Protein AF-A0A1M5WQ29-F1 (afdb_monomer_lite)

pLDDT: mean 72.05, std 14.37, range [31.86, 88.88]

Sequence (111 aa):
MNTTDKKGEIVIYVSDDGSSHLEVKLENETLWLTQKAMAELFEVGVPAISKHLKNTFEEGELEEYNLDAIISVGYRINSSRATQFRKWASQILKEYIVKGFALDDKRRRYS

Structure (mmCIF, N/CA/C/O backbone):
data_AF-A0A1M5WQ29-F1
#
_entry.id   AF-A0A1M5WQ29-F1
#
loop_
_atom_site.group_PDB
_atom_site.id
_atom_site.type_symbol
_atom_site.label_atom_id
_atom_site.label_alt_id
_atom_site.label_comp_id
_atom_site.label_asym_id
_atom_site.label_entity_id
_atom_site.label_seq_id
_atom_site.pdbx_PDB_ins_code
_atom_site.Cartn_x
_atom_site.Cartn_y
_atom_site.Cartn_z
_atom_site.occupancy
_atom_site.B_iso_or_equiv
_atom_site.auth_seq_id
_atom_site.auth_comp_id
_atom_site.auth_asym_id
_atom_site.auth_atom_id
_atom_site.pdbx_PDB_model_num
ATOM 1 N N . MET A 1 1 ? -9.420 -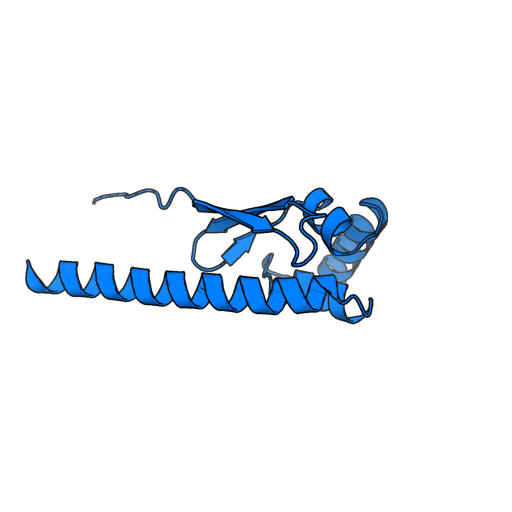15.707 30.872 1.00 36.53 1 MET A N 1
ATOM 2 C CA . MET A 1 1 ? -8.605 -15.009 29.856 1.00 36.53 1 MET A CA 1
ATOM 3 C C . MET A 1 1 ? -8.382 -15.977 28.707 1.00 36.53 1 MET A C 1
ATOM 5 O O . MET A 1 1 ? -7.712 -16.969 28.929 1.00 36.53 1 MET A O 1
ATOM 9 N N . ASN A 1 2 ? -8.986 -15.748 27.536 1.00 31.86 2 ASN A N 1
ATOM 10 C CA . ASN A 1 2 ? -8.623 -16.477 26.316 1.00 31.86 2 ASN A CA 1
ATOM 11 C C . ASN A 1 2 ? -7.826 -15.519 25.440 1.00 31.86 2 ASN A C 1
ATOM 13 O O . ASN A 1 2 ? -8.391 -14.651 24.776 1.00 31.86 2 ASN A O 1
ATOM 17 N N . THR A 1 3 ? -6.509 -15.663 25.503 1.00 40.78 3 THR A N 1
ATOM 18 C CA . THR A 1 3 ? -5.565 -15.132 24.530 1.00 40.78 3 THR A CA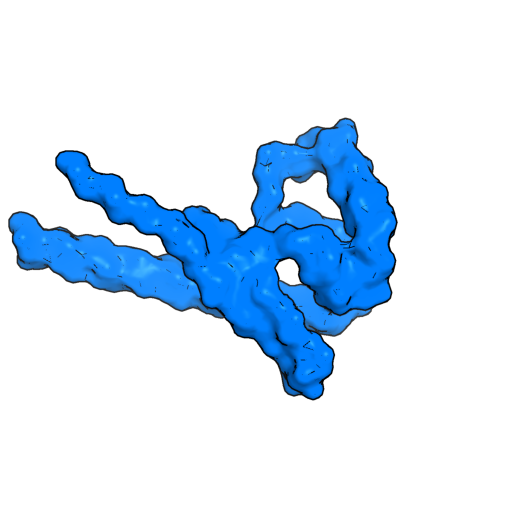 1
ATOM 19 C C . THR A 1 3 ? -5.734 -15.944 23.250 1.00 40.78 3 THR A C 1
ATOM 21 O O . THR A 1 3 ? -4.978 -16.874 22.979 1.00 40.78 3 THR A O 1
ATOM 24 N N . THR A 1 4 ? -6.763 -15.642 22.459 1.00 43.34 4 THR A N 1
ATOM 25 C CA . THR A 1 4 ? -6.656 -15.948 21.035 1.00 43.34 4 THR A CA 1
ATOM 26 C C . THR A 1 4 ? -5.654 -14.939 20.505 1.00 43.34 4 THR A C 1
ATOM 28 O O . THR A 1 4 ? -6.025 -13.820 20.158 1.00 43.34 4 THR A O 1
ATOM 31 N N . ASP A 1 5 ? -4.371 -15.301 20.564 1.00 46.31 5 ASP A N 1
ATOM 32 C CA . ASP A 1 5 ? -3.323 -14.706 19.748 1.00 46.31 5 ASP A CA 1
ATOM 33 C C . ASP A 1 5 ? -3.924 -14.451 18.365 1.00 46.31 5 ASP A C 1
ATOM 35 O O . ASP A 1 5 ? -4.218 -15.396 17.625 1.00 46.31 5 ASP A O 1
ATOM 39 N N . LYS A 1 6 ? -4.166 -13.181 18.025 1.00 52.22 6 LYS A N 1
ATOM 40 C CA . LYS A 1 6 ? -4.445 -12.779 16.649 1.00 52.22 6 LYS A CA 1
ATOM 41 C C . LYS A 1 6 ? -3.139 -12.974 15.878 1.00 52.22 6 LYS A C 1
ATOM 43 O O . LYS A 1 6 ? -2.443 -12.008 15.596 1.00 52.22 6 LYS A O 1
ATOM 48 N N . LYS A 1 7 ? -2.759 -14.227 15.601 1.00 58.47 7 LYS A N 1
ATOM 49 C CA . LYS A 1 7 ? -1.693 -14.538 14.648 1.00 58.47 7 LYS A CA 1
ATOM 50 C C . LYS A 1 7 ? -2.124 -13.894 13.338 1.00 58.47 7 LYS A C 1
ATOM 52 O O . LYS A 1 7 ? -3.132 -14.322 12.782 1.00 58.47 7 LYS A O 1
ATOM 57 N N . GLY A 1 8 ? -1.435 -12.832 12.919 1.00 68.12 8 GLY A N 1
ATOM 58 C CA . GLY A 1 8 ? -1.765 -12.137 11.679 1.00 68.12 8 GLY A CA 1
ATOM 59 C C . GLY A 1 8 ? -1.950 -13.111 10.512 1.00 68.12 8 GLY A C 1
ATOM 60 O O . GLY A 1 8 ? -1.260 -14.128 10.420 1.00 68.12 8 GLY A O 1
ATOM 61 N N . GLU A 1 9 ? -2.910 -12.806 9.648 1.00 84.00 9 GLU A N 1
ATOM 62 C CA . GLU A 1 9 ? -3.277 -13.617 8.489 1.00 84.00 9 GLU A CA 1
ATOM 63 C C . GLU A 1 9 ? -2.424 -13.199 7.288 1.00 84.00 9 GLU A C 1
ATOM 65 O O . GLU A 1 9 ? -2.261 -12.008 7.033 1.00 84.00 9 GLU A O 1
ATOM 70 N N . ILE A 1 10 ? -1.854 -14.152 6.548 1.00 83.81 10 ILE A N 1
ATOM 71 C CA . ILE A 1 10 ? -1.160 -13.842 5.292 1.00 83.81 10 ILE A CA 1
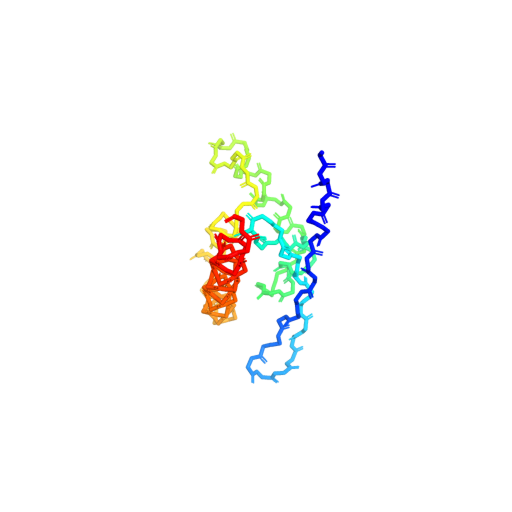ATOM 72 C C . ILE A 1 10 ? -2.183 -13.851 4.159 1.00 83.81 10 ILE A C 1
ATOM 74 O O . ILE A 1 10 ? -2.851 -14.856 3.927 1.00 83.81 10 ILE A O 1
ATOM 78 N N . VAL A 1 11 ? -2.275 -12.735 3.442 1.00 86.31 11 VAL A N 1
ATOM 79 C CA . VAL A 1 11 ? -3.126 -12.547 2.267 1.00 86.31 11 VAL A CA 1
ATOM 80 C C . VAL A 1 11 ? -2.230 -12.306 1.058 1.00 86.31 11 VAL A C 1
ATOM 82 O O . VAL A 1 11 ? -1.255 -11.560 1.135 1.00 86.31 11 VAL A O 1
ATOM 85 N N . ILE A 1 12 ? -2.553 -12.935 -0.069 1.00 88.06 12 ILE A N 1
ATOM 86 C CA . ILE A 1 12 ? -1.791 -12.783 -1.310 1.00 88.06 12 ILE A CA 1
ATOM 87 C C . ILE A 1 12 ? -2.493 -11.754 -2.192 1.00 88.06 12 ILE A C 1
ATOM 89 O O . ILE A 1 12 ? -3.661 -11.919 -2.548 1.00 88.06 12 ILE A O 1
ATOM 93 N N . TYR A 1 13 ? -1.771 -10.702 -2.559 1.00 87.56 13 TYR A N 1
ATOM 94 C CA . TYR A 1 13 ? -2.155 -9.813 -3.646 1.00 87.56 13 TYR A CA 1
ATOM 95 C C . TYR A 1 13 ? -1.608 -10.360 -4.961 1.00 87.56 13 TYR A C 1
ATOM 97 O O . TYR A 1 13 ? -0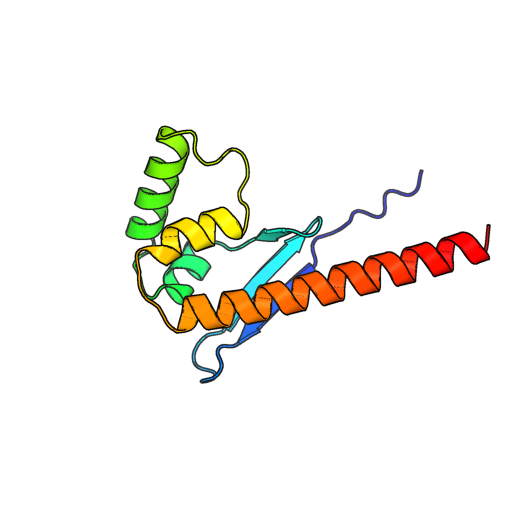.420 -10.666 -5.061 1.00 87.56 13 TYR A O 1
ATOM 105 N N . VAL A 1 14 ? -2.472 -10.438 -5.967 1.00 87.00 14 VAL A N 1
ATOM 106 C CA . VAL A 1 14 ? -2.100 -10.739 -7.350 1.00 87.00 14 VAL A CA 1
ATOM 107 C C . VAL A 1 14 ? -2.480 -9.524 -8.183 1.00 87.00 14 VAL A C 1
ATOM 109 O O . VAL A 1 14 ? -3.611 -9.050 -8.079 1.00 87.00 14 VAL A O 1
ATOM 112 N N . SER A 1 15 ? -1.540 -8.989 -8.960 1.00 83.19 15 SER A N 1
ATOM 113 C CA . SER A 1 15 ? -1.833 -7.871 -9.861 1.00 83.19 15 SER A CA 1
ATOM 114 C C . SER A 1 15 ? -2.818 -8.282 -10.959 1.00 83.19 15 SER A C 1
ATOM 116 O O . SER A 1 15 ? -2.896 -9.456 -11.316 1.00 83.19 15 SER A O 1
ATOM 118 N N . ASP A 1 16 ? -3.549 -7.318 -11.528 1.00 80.88 16 ASP A N 1
ATOM 119 C CA . ASP A 1 16 ? -4.586 -7.587 -12.542 1.00 80.88 16 ASP A CA 1
ATOM 120 C C . ASP A 1 16 ? -4.036 -8.318 -13.788 1.00 80.88 16 ASP A C 1
ATOM 122 O O . ASP A 1 16 ? -4.756 -9.048 -14.466 1.00 80.88 16 ASP A O 1
ATOM 126 N N . ASP A 1 17 ? -2.747 -8.138 -14.085 1.00 80.19 17 ASP A N 1
ATOM 127 C CA . ASP A 1 17 ? -2.017 -8.790 -15.179 1.00 80.19 17 ASP A CA 1
ATOM 128 C C . ASP A 1 17 ? -1.387 -10.145 -14.789 1.00 80.19 17 ASP A C 1
ATOM 130 O O . ASP A 1 17 ? -0.716 -10.775 -15.606 1.00 80.19 17 ASP A O 1
ATOM 134 N N . GLY A 1 18 ? -1.552 -10.580 -13.536 1.00 80.25 18 GLY A N 1
ATOM 135 C CA . GLY A 1 18 ? -0.971 -11.802 -12.979 1.00 80.25 18 GLY A CA 1
ATOM 136 C C . GLY A 1 18 ? 0.554 -11.782 -12.829 1.00 80.25 18 GLY A C 1
ATOM 137 O O . GLY A 1 18 ? 1.140 -12.793 -12.441 1.00 80.25 18 GLY A O 1
ATOM 138 N N . SER A 1 19 ? 1.218 -10.663 -13.138 1.00 75.56 19 SER A N 1
ATOM 139 C CA . SER A 1 19 ? 2.683 -10.595 -13.186 1.00 75.56 19 SER A CA 1
ATOM 140 C C . SER A 1 19 ? 3.333 -10.509 -11.807 1.00 75.56 19 SER A C 1
ATOM 142 O O . SER A 1 19 ? 4.505 -10.850 -11.660 1.00 75.56 19 SER A O 1
ATOM 144 N N . SER A 1 20 ? 2.594 -10.056 -10.791 1.00 73.62 20 SER A N 1
ATOM 145 C CA . SER A 1 20 ? 3.107 -9.813 -9.440 1.00 73.62 20 SER A CA 1
ATOM 146 C C . SER A 1 20 ? 2.290 -10.558 -8.402 1.00 73.62 20 SER A C 1
ATOM 148 O O . SER A 1 20 ? 1.065 -10.468 -8.398 1.00 73.62 20 SER A O 1
ATOM 150 N N . HIS A 1 21 ? 2.990 -11.237 -7.496 1.00 84.69 21 HIS A N 1
ATOM 151 C CA . HIS A 1 21 ? 2.415 -11.896 -6.329 1.00 84.69 21 HIS A CA 1
ATOM 152 C C . HIS A 1 21 ? 3.084 -11.313 -5.089 1.00 84.69 21 HIS A C 1
ATOM 154 O O . HIS A 1 21 ? 4.296 -11.436 -4.933 1.00 84.69 21 HIS A O 1
ATOM 160 N N . LEU 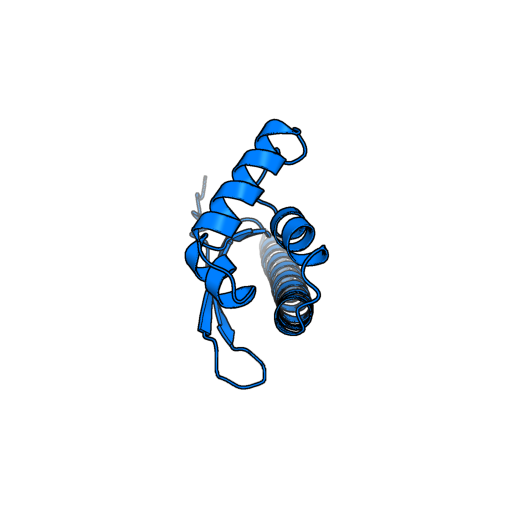A 1 22 ? 2.308 -10.663 -4.224 1.00 85.00 22 LEU A N 1
ATOM 161 C CA . LEU A 1 22 ? 2.814 -10.049 -3.001 1.00 85.00 22 LEU A CA 1
ATOM 162 C C . LEU A 1 22 ? 2.150 -10.691 -1.793 1.00 85.00 22 LEU A C 1
ATOM 164 O O . LEU A 1 22 ? 0.927 -10.676 -1.661 1.00 85.00 22 LEU A O 1
ATOM 168 N N . GLU A 1 23 ? 2.966 -11.219 -0.890 1.00 83.50 23 GLU A N 1
ATOM 169 C CA . GLU A 1 23 ? 2.505 -11.641 0.427 1.00 83.50 23 GLU A CA 1
ATOM 170 C C . GLU A 1 23 ? 2.342 -10.417 1.329 1.00 83.50 23 GLU A C 1
ATOM 172 O O . GLU A 1 23 ? 3.272 -9.626 1.516 1.00 83.50 23 GLU A O 1
ATOM 177 N N . VAL A 1 24 ? 1.149 -10.266 1.897 1.00 84.19 24 VAL A N 1
ATOM 178 C CA . VAL A 1 24 ? 0.793 -9.165 2.789 1.00 84.19 24 VAL A CA 1
ATOM 179 C C . VAL A 1 24 ? 0.292 -9.747 4.100 1.00 84.19 24 VAL A C 1
ATOM 181 O O . VAL A 1 24 ? -0.605 -10.586 4.112 1.00 84.19 24 VAL A O 1
ATOM 184 N N . LYS A 1 25 ? 0.857 -9.302 5.222 1.00 80.88 25 LYS A N 1
ATOM 185 C CA . LYS A 1 25 ? 0.390 -9.722 6.546 1.00 80.88 25 LYS A CA 1
ATOM 186 C C . LYS A 1 25 ? -0.707 -8.770 7.012 1.00 80.88 25 LYS A C 1
ATOM 188 O O . LYS A 1 25 ? -0.469 -7.577 7.142 1.00 80.88 25 LYS A O 1
ATOM 193 N N . LEU A 1 26 ? -1.892 -9.292 7.291 1.00 80.06 26 LEU A N 1
ATOM 194 C CA . LEU A 1 26 ? -3.001 -8.570 7.898 1.00 80.06 26 LEU A CA 1
ATOM 195 C C . LEU A 1 26 ? -3.013 -8.835 9.404 1.00 80.06 26 LEU A C 1
ATOM 197 O O . LEU A 1 26 ? -3.212 -9.961 9.855 1.00 80.06 26 LEU A O 1
ATOM 201 N N . GLU A 1 27 ? -2.798 -7.796 10.199 1.00 77.94 27 GLU A N 1
ATOM 202 C CA . GLU A 1 27 ? -2.772 -7.889 11.656 1.00 77.94 27 GLU A CA 1
ATOM 203 C C . GLU A 1 27 ? -3.365 -6.621 12.256 1.00 77.94 27 GLU A C 1
ATOM 205 O O . GLU A 1 27 ? -2.970 -5.521 11.883 1.00 77.94 27 GLU A O 1
ATOM 210 N N . ASN A 1 28 ? -4.318 -6.777 13.181 1.00 75.88 28 ASN A N 1
ATOM 211 C CA . ASN A 1 28 ? -4.994 -5.660 13.852 1.00 75.88 28 ASN A CA 1
ATOM 212 C C . ASN A 1 28 ? -5.554 -4.604 12.884 1.00 75.88 28 ASN A C 1
ATOM 214 O O . ASN A 1 28 ? -5.381 -3.418 13.115 1.00 75.88 28 ASN A O 1
ATOM 218 N N . GLU A 1 29 ? -6.213 -5.045 11.804 1.00 75.06 29 GLU A N 1
ATOM 219 C CA . GLU A 1 29 ? -6.793 -4.154 10.776 1.00 75.06 29 GLU A CA 1
ATOM 220 C C . GLU A 1 29 ? -5.746 -3.330 10.003 1.00 75.06 29 GLU A C 1
ATOM 222 O O . GLU A 1 29 ? -6.091 -2.417 9.258 1.00 75.06 29 GLU A O 1
ATOM 227 N N . THR A 1 30 ? -4.474 -3.717 10.104 1.00 77.56 30 THR A N 1
ATOM 228 C CA . THR A 1 30 ? -3.351 -3.111 9.390 1.00 77.56 30 THR A CA 1
ATOM 229 C C . THR A 1 30 ? -2.735 -4.119 8.429 1.00 77.56 30 THR A C 1
ATOM 231 O O . THR A 1 30 ? -2.499 -5.279 8.779 1.00 77.56 30 THR A O 1
ATOM 234 N N . LEU A 1 31 ? -2.454 -3.672 7.204 1.00 79.00 31 LEU A N 1
ATOM 235 C CA . LEU A 1 31 ? -1.719 -4.442 6.203 1.00 79.00 31 LEU A CA 1
ATOM 236 C C . LEU A 1 31 ? -0.229 -4.098 6.273 1.00 79.00 31 LEU A C 1
ATOM 238 O O . LEU A 1 31 ? 0.165 -2.950 6.087 1.00 79.00 31 LEU A O 1
ATOM 242 N N . TRP A 1 32 ? 0.591 -5.116 6.490 1.00 79.88 32 TRP A N 1
ATOM 243 C CA . TRP A 1 32 ? 2.037 -5.027 6.624 1.00 79.88 32 TRP A CA 1
ATOM 244 C C . TRP A 1 32 ? 2.716 -5.624 5.394 1.00 79.88 32 TRP A C 1
ATOM 246 O O . TRP A 1 32 ? 2.432 -6.758 4.998 1.00 79.88 32 TRP A O 1
ATOM 256 N N . LEU A 1 33 ? 3.654 -4.871 4.818 1.00 83.06 33 LEU A N 1
ATOM 257 C CA . LEU A 1 33 ? 4.483 -5.297 3.691 1.00 83.06 33 LEU A CA 1
ATOM 258 C C . LEU A 1 33 ? 5.963 -5.226 4.059 1.00 83.06 33 LEU A C 1
ATOM 260 O O . LEU A 1 33 ? 6.394 -4.369 4.829 1.00 83.06 33 LEU A O 1
ATOM 264 N N . THR A 1 34 ? 6.769 -6.097 3.455 1.00 82.94 34 THR A N 1
ATOM 265 C CA . THR A 1 34 ? 8.232 -5.989 3.532 1.00 82.94 34 THR A CA 1
ATOM 266 C C . THR A 1 34 ? 8.742 -4.900 2.584 1.00 82.94 34 THR A C 1
ATOM 268 O O . THR A 1 34 ? 8.109 -4.607 1.570 1.00 82.94 34 THR A O 1
ATOM 271 N N . GLN A 1 35 ? 9.928 -4.333 2.844 1.00 81.31 35 GLN A N 1
ATOM 272 C CA . GLN A 1 35 ? 10.547 -3.368 1.915 1.00 81.31 35 GLN A CA 1
ATOM 273 C C . GLN A 1 35 ? 10.766 -3.964 0.513 1.00 81.31 35 GLN A C 1
ATOM 275 O O . GLN A 1 35 ? 10.699 -3.244 -0.478 1.00 81.31 35 GLN A O 1
ATOM 280 N N . LYS A 1 36 ? 10.991 -5.284 0.424 1.00 84.38 36 LYS A N 1
ATOM 281 C CA . LYS A 1 36 ? 11.099 -6.011 -0.846 1.00 84.38 36 LYS A CA 1
ATOM 282 C C . LYS A 1 36 ? 9.758 -6.056 -1.587 1.00 84.38 36 LYS A C 1
ATOM 284 O O . LYS A 1 36 ? 9.718 -5.725 -2.763 1.00 84.38 36 LYS A O 1
ATOM 289 N N . ALA A 1 37 ? 8.669 -6.381 -0.891 1.00 81.56 37 ALA A N 1
ATOM 290 C CA . ALA A 1 37 ? 7.329 -6.362 -1.475 1.00 81.56 37 ALA A CA 1
ATOM 291 C C . ALA A 1 37 ? 6.931 -4.951 -1.941 1.00 81.56 37 ALA A C 1
ATOM 293 O O . ALA A 1 37 ? 6.347 -4.791 -3.007 1.00 81.56 37 ALA A O 1
ATOM 294 N N . MET A 1 38 ? 7.304 -3.911 -1.186 1.00 82.31 38 MET A N 1
ATOM 295 C CA . MET A 1 38 ? 7.114 -2.520 -1.615 1.00 82.31 38 MET A CA 1
ATOM 296 C C . MET A 1 38 ? 7.934 -2.193 -2.870 1.00 82.31 38 MET A C 1
ATOM 298 O O . MET A 1 38 ? 7.418 -1.577 -3.794 1.00 82.31 38 MET A O 1
ATOM 302 N N . ALA A 1 39 ? 9.199 -2.616 -2.921 1.00 83.06 39 ALA A N 1
ATOM 303 C CA . ALA A 1 39 ? 10.062 -2.425 -4.083 1.00 83.06 39 ALA A CA 1
ATOM 304 C C . ALA A 1 39 ? 9.471 -3.073 -5.350 1.00 83.06 39 ALA A C 1
ATOM 306 O O . ALA A 1 39 ? 9.417 -2.434 -6.398 1.00 83.06 39 ALA A O 1
ATOM 307 N N . GLU A 1 40 ? 8.953 -4.297 -5.231 1.00 81.94 40 GLU A N 1
ATOM 308 C CA . GLU A 1 40 ? 8.250 -4.997 -6.312 1.00 81.94 40 GLU A CA 1
ATOM 309 C C . GLU A 1 40 ? 6.956 -4.274 -6.720 1.00 81.94 40 GLU A C 1
ATOM 311 O O . GLU A 1 40 ? 6.728 -4.040 -7.905 1.00 81.94 40 GLU A O 1
ATOM 316 N N . LEU A 1 41 ? 6.138 -3.850 -5.749 1.00 80.44 41 LEU A N 1
ATOM 317 C CA . LEU A 1 41 ? 4.877 -3.146 -5.999 1.00 80.44 41 LEU A CA 1
ATOM 318 C C . LEU A 1 41 ? 5.071 -1.813 -6.736 1.00 80.44 41 LEU A C 1
ATOM 320 O O . LEU A 1 41 ? 4.289 -1.467 -7.624 1.00 80.44 41 LEU A O 1
ATOM 324 N N . PHE A 1 42 ? 6.086 -1.049 -6.332 1.00 78.69 42 PHE A N 1
ATOM 325 C CA . PHE A 1 42 ? 6.362 0.286 -6.858 1.00 78.69 42 PHE A CA 1
ATOM 326 C C . PHE A 1 42 ? 7.360 0.287 -8.020 1.00 78.69 42 PHE A C 1
ATOM 328 O O . PHE A 1 42 ? 7.668 1.361 -8.527 1.00 78.69 42 PHE A O 1
ATOM 335 N N . GLU A 1 43 ? 7.841 -0.884 -8.450 1.00 80.75 43 GLU A N 1
ATOM 336 C CA . GLU A 1 43 ? 8.855 -1.039 -9.503 1.00 80.75 43 GLU A CA 1
ATOM 337 C C . GLU A 1 43 ? 10.133 -0.216 -9.237 1.00 80.75 43 GLU A C 1
ATOM 339 O O . GLU A 1 43 ? 10.740 0.362 -10.139 1.00 80.75 43 GLU A O 1
ATOM 344 N N . VAL A 1 44 ? 10.561 -0.161 -7.974 1.00 82.25 44 VAL A N 1
ATOM 345 C CA . VAL A 1 44 ? 11.776 0.550 -7.544 1.00 82.25 44 VAL A CA 1
ATOM 346 C C . VAL A 1 44 ? 12.749 -0.390 -6.844 1.00 82.25 44 VAL A C 1
ATOM 348 O O . VAL A 1 44 ? 12.405 -1.491 -6.433 1.00 82.25 44 VAL A O 1
ATOM 351 N N . GLY A 1 45 ? 13.994 0.046 -6.662 1.00 86.00 45 GLY A N 1
ATOM 352 C CA . GLY A 1 45 ? 14.948 -0.688 -5.833 1.00 86.00 45 GLY A CA 1
ATOM 353 C C . GLY A 1 45 ? 14.644 -0.550 -4.336 1.00 86.00 45 GLY A C 1
ATOM 354 O O . GLY A 1 45 ? 14.277 0.529 -3.870 1.00 86.00 45 GLY A O 1
ATOM 355 N N . VAL A 1 46 ? 14.915 -1.602 -3.555 1.00 86.81 46 VAL A N 1
ATOM 356 C CA . VAL A 1 46 ? 14.864 -1.568 -2.077 1.00 86.81 46 VAL A CA 1
ATOM 357 C C . VAL A 1 46 ? 15.617 -0.368 -1.474 1.00 86.81 46 VAL A C 1
ATOM 359 O O . VAL A 1 46 ? 15.065 0.249 -0.568 1.00 86.81 46 VAL A O 1
ATOM 362 N N . PRO A 1 47 ? 16.796 0.065 -1.982 1.00 88.06 47 PRO A N 1
ATOM 363 C CA . PRO A 1 47 ? 17.473 1.250 -1.447 1.00 88.06 47 PRO A CA 1
ATOM 364 C C . PRO A 1 47 ? 16.645 2.538 -1.533 1.00 88.06 47 PRO A C 1
ATOM 366 O O . PRO A 1 47 ? 16.766 3.397 -0.661 1.00 88.06 47 PRO A O 1
ATOM 369 N N . ALA A 1 48 ? 15.794 2.677 -2.559 1.00 82.19 48 ALA A N 1
ATOM 370 C CA . ALA A 1 48 ? 14.880 3.810 -2.667 1.00 82.19 48 ALA A CA 1
ATOM 371 C C . ALA A 1 48 ? 13.835 3.753 -1.547 1.00 82.19 48 ALA A C 1
ATOM 373 O O . ALA A 1 48 ? 13.647 4.744 -0.846 1.00 82.19 48 ALA A O 1
ATOM 374 N N . ILE A 1 49 ? 13.242 2.577 -1.307 1.00 82.62 49 ILE A N 1
ATOM 375 C CA . ILE A 1 49 ? 12.311 2.350 -0.192 1.00 82.62 49 ILE A CA 1
ATOM 376 C C . ILE A 1 49 ? 12.979 2.667 1.151 1.00 82.62 49 ILE A C 1
ATOM 378 O O . ILE A 1 49 ? 12.435 3.442 1.932 1.00 82.62 49 ILE A O 1
ATOM 382 N N . SER A 1 50 ? 14.181 2.144 1.408 1.00 83.19 50 SER A N 1
ATOM 383 C CA . SER A 1 50 ? 14.902 2.396 2.662 1.00 83.19 50 SER A CA 1
ATOM 384 C C . SER A 1 50 ? 15.200 3.884 2.867 1.00 83.19 50 SER A C 1
ATOM 386 O O . SER A 1 50 ? 15.029 4.399 3.971 1.00 83.19 50 SER A O 1
ATOM 388 N N . LYS A 1 51 ? 15.618 4.589 1.806 1.00 81.44 51 LYS A N 1
ATOM 389 C CA . LYS A 1 51 ? 15.866 6.035 1.851 1.00 81.44 51 LYS A CA 1
ATOM 390 C C . LYS A 1 51 ? 14.587 6.814 2.157 1.00 81.44 51 LYS A C 1
ATOM 392 O O . LYS A 1 51 ? 14.623 7.720 2.981 1.00 81.44 51 LYS A O 1
ATOM 397 N N . HIS A 1 52 ? 13.473 6.461 1.520 1.00 75.88 52 HIS A N 1
ATOM 398 C CA . HIS A 1 52 ? 12.189 7.111 1.766 1.00 75.88 52 HIS A CA 1
ATOM 399 C C . HIS A 1 52 ? 11.701 6.893 3.194 1.00 75.88 52 HIS A C 1
ATOM 401 O O . HIS A 1 52 ? 11.394 7.870 3.864 1.00 75.88 52 HIS A O 1
ATOM 407 N N . LEU A 1 53 ? 11.719 5.649 3.682 1.00 76.25 53 LEU A N 1
ATOM 408 C CA . LEU A 1 53 ? 11.344 5.342 5.063 1.00 76.25 53 LEU A CA 1
ATOM 409 C C . LEU A 1 53 ? 12.175 6.157 6.053 1.00 76.25 53 LEU A C 1
ATOM 411 O O . LEU A 1 53 ? 11.616 6.786 6.944 1.00 76.25 53 LEU A O 1
ATOM 415 N N . LYS A 1 54 ? 13.500 6.192 5.865 1.00 80.00 54 LYS A N 1
ATOM 416 C CA . LYS A 1 54 ? 14.400 6.971 6.718 1.00 80.00 54 LYS A CA 1
ATOM 417 C C . LYS A 1 54 ? 14.008 8.450 6.759 1.00 80.00 54 LYS A C 1
ATOM 419 O O . LYS A 1 54 ? 13.869 8.991 7.849 1.00 80.00 54 LYS A O 1
ATOM 424 N N . ASN A 1 55 ? 13.802 9.072 5.599 1.00 77.56 55 ASN A N 1
ATOM 425 C CA . ASN A 1 55 ? 13.420 10.481 5.529 1.00 77.56 55 ASN A CA 1
ATOM 426 C C . ASN A 1 55 ? 12.081 10.738 6.236 1.00 77.56 55 ASN A C 1
ATOM 428 O O . ASN A 1 55 ? 11.994 11.653 7.041 1.00 77.56 55 ASN A O 1
ATOM 432 N N . THR A 1 56 ? 11.066 9.904 6.000 1.00 73.25 56 THR A N 1
ATOM 433 C CA . THR A 1 56 ? 9.738 10.078 6.609 1.00 73.25 56 THR A CA 1
ATOM 434 C C . THR A 1 56 ? 9.760 9.881 8.134 1.00 73.25 56 THR A C 1
ATOM 436 O O . THR A 1 56 ? 9.049 10.581 8.852 1.00 73.25 56 THR A O 1
ATOM 439 N N . PHE A 1 57 ? 10.609 8.985 8.658 1.00 70.38 57 PHE A N 1
ATOM 440 C CA . PHE A 1 57 ? 10.844 8.866 10.105 1.00 70.38 57 PHE A CA 1
ATOM 441 C C . PHE A 1 57 ? 11.572 10.088 10.683 1.00 70.38 57 PHE A C 1
ATOM 443 O O . PHE A 1 57 ? 11.211 10.561 11.757 1.00 70.38 57 PHE A O 1
ATOM 450 N N . GLU A 1 58 ? 12.589 10.604 9.986 1.00 73.62 58 GLU A N 1
ATOM 451 C CA . GLU A 1 58 ? 13.344 11.795 10.409 1.00 73.62 58 GLU A CA 1
ATOM 452 C C . GLU A 1 58 ? 12.491 13.073 10.370 1.00 73.62 58 GLU A C 1
ATOM 454 O O . GLU A 1 58 ? 12.680 13.962 11.198 1.00 73.62 58 GLU A O 1
ATOM 459 N N . GLU A 1 59 ? 11.524 13.144 9.455 1.00 70.38 59 GLU A N 1
ATOM 460 C CA . GLU A 1 59 ? 10.551 14.237 9.338 1.00 70.38 59 GLU A CA 1
ATOM 461 C C . GLU A 1 59 ? 9.428 14.151 10.395 1.00 70.38 59 GLU A C 1
ATOM 463 O O . GLU A 1 59 ? 8.625 15.075 10.514 1.00 70.38 59 GLU A O 1
ATOM 468 N N . GLY A 1 60 ? 9.385 13.081 11.204 1.00 65.12 60 GLY A N 1
ATOM 469 C CA . GLY A 1 60 ? 8.364 12.880 12.239 1.00 65.12 60 GLY A CA 1
ATOM 470 C C . GLY A 1 60 ? 6.970 12.581 11.680 1.00 65.12 60 GLY A C 1
ATOM 471 O O . GLY A 1 60 ? 5.982 12.681 12.402 1.00 65.12 60 GLY A O 1
ATOM 472 N N . GLU A 1 61 ? 6.875 12.214 10.401 1.00 59.94 61 GLU A N 1
ATOM 473 C CA . GLU A 1 61 ? 5.606 11.960 9.707 1.00 59.94 61 GLU A CA 1
ATOM 474 C C . GLU A 1 61 ? 5.085 10.521 9.906 1.00 59.94 61 GLU A C 1
ATOM 476 O O . GLU A 1 61 ? 4.014 10.168 9.413 1.00 59.94 61 GLU A O 1
ATOM 481 N N . LEU A 1 62 ? 5.832 9.669 10.617 1.00 60.94 62 LEU A N 1
ATOM 482 C CA . LEU A 1 62 ? 5.570 8.234 10.751 1.00 60.94 62 LEU A CA 1
ATOM 483 C C . LEU A 1 62 ? 5.776 7.755 12.198 1.00 60.94 62 LEU A C 1
ATOM 485 O O . LEU A 1 62 ? 6.899 7.450 12.596 1.00 60.94 62 LEU A O 1
ATOM 489 N N . GLU A 1 63 ? 4.698 7.637 12.979 1.00 56.34 63 GLU A N 1
ATOM 490 C CA . GLU A 1 63 ? 4.740 6.953 14.288 1.00 56.34 63 GLU A CA 1
ATOM 491 C C . GLU A 1 63 ? 4.421 5.450 14.184 1.00 56.34 63 GLU A C 1
ATOM 493 O O . GLU A 1 63 ? 4.903 4.657 14.990 1.00 56.34 63 GLU A O 1
ATOM 498 N N . GLU A 1 64 ? 3.689 5.019 13.152 1.00 51.97 64 GLU A N 1
ATOM 499 C CA . GLU A 1 64 ? 3.325 3.615 12.938 1.00 51.97 64 GLU A CA 1
ATOM 500 C C . GLU A 1 64 ? 3.353 3.268 11.446 1.00 51.97 64 GLU A C 1
ATOM 502 O O . GLU A 1 64 ? 2.977 4.079 10.599 1.00 51.97 64 GLU A O 1
ATOM 507 N N . TYR A 1 65 ? 3.788 2.051 11.104 1.00 52.56 65 TYR A N 1
ATOM 508 C CA . TYR A 1 65 ? 3.813 1.542 9.729 1.00 52.56 65 TYR A CA 1
ATOM 509 C C . TYR A 1 65 ? 2.382 1.297 9.218 1.00 52.56 65 TYR A C 1
ATOM 511 O O . TYR A 1 65 ? 1.906 0.166 9.143 1.00 52.56 65 TYR A O 1
ATOM 519 N N . ASN A 1 66 ? 1.679 2.374 8.881 1.00 55.09 66 ASN A N 1
ATOM 520 C CA . ASN A 1 66 ? 0.355 2.332 8.283 1.00 55.09 66 ASN A CA 1
ATOM 521 C C . ASN A 1 66 ? 0.483 2.218 6.752 1.00 55.09 66 ASN A C 1
ATOM 523 O O . ASN A 1 66 ? 1.348 2.840 6.126 1.00 55.09 66 ASN A O 1
ATOM 527 N N . LEU A 1 67 ? -0.413 1.440 6.145 1.00 53.38 67 LEU A N 1
ATOM 528 C CA . LEU A 1 67 ? -0.667 1.392 4.706 1.00 53.38 67 LEU A CA 1
ATOM 529 C C . LEU A 1 67 ? -0.711 2.798 4.075 1.00 53.38 67 LEU A C 1
ATOM 531 O O . LEU A 1 67 ? -0.180 2.986 2.984 1.00 53.38 67 LEU A O 1
ATOM 535 N N . ASP A 1 68 ? -1.268 3.789 4.774 1.00 53.22 68 ASP A N 1
ATOM 536 C CA . ASP A 1 68 ? -1.343 5.185 4.335 1.00 53.22 68 ASP A CA 1
ATOM 537 C C . ASP A 1 68 ? 0.029 5.860 4.208 1.00 53.22 68 ASP A C 1
ATOM 539 O O . ASP A 1 68 ? 0.237 6.636 3.279 1.00 53.22 68 ASP A O 1
ATOM 543 N N . ALA A 1 69 ? 1.001 5.525 5.059 1.00 53.69 69 ALA A N 1
ATOM 544 C CA . ALA A 1 69 ? 2.358 6.053 4.949 1.00 53.69 69 ALA A CA 1
ATOM 545 C C . ALA A 1 69 ? 3.143 5.395 3.804 1.00 53.69 69 ALA A C 1
ATOM 547 O O . ALA A 1 69 ? 3.851 6.070 3.058 1.00 53.69 69 ALA A O 1
ATOM 548 N N . ILE A 1 70 ? 2.944 4.089 3.594 1.00 54.19 70 ILE A N 1
ATOM 549 C CA . ILE A 1 70 ? 3.486 3.363 2.433 1.00 54.19 70 ILE A CA 1
ATOM 550 C C . ILE A 1 70 ? 2.880 3.919 1.131 1.00 54.19 70 ILE A C 1
ATOM 552 O O . ILE A 1 70 ? 3.589 4.135 0.146 1.00 54.19 70 ILE A O 1
ATOM 556 N N . ILE A 1 71 ? 1.576 4.212 1.132 1.00 54.75 71 ILE A N 1
ATOM 557 C CA . ILE A 1 71 ? 0.870 4.853 0.018 1.00 54.75 71 ILE A CA 1
ATOM 558 C C . ILE A 1 71 ? 1.335 6.307 -0.169 1.00 54.75 71 ILE A C 1
ATOM 560 O O . ILE A 1 71 ? 1.475 6.732 -1.312 1.00 54.75 71 ILE A O 1
ATOM 564 N N . SER A 1 72 ? 1.635 7.056 0.898 1.00 48.38 72 SER A N 1
ATOM 565 C CA . SER A 1 72 ? 2.151 8.436 0.832 1.00 48.38 72 SER A CA 1
ATOM 566 C C . SER A 1 72 ? 3.513 8.516 0.120 1.00 48.38 72 SER A C 1
ATOM 568 O O . SER A 1 72 ? 3.736 9.409 -0.700 1.00 48.38 72 SER A O 1
ATOM 570 N N . VAL A 1 73 ? 4.383 7.512 0.309 1.00 49.12 73 VAL A N 1
ATOM 571 C CA . VAL A 1 73 ? 5.625 7.353 -0.478 1.00 49.12 73 VAL A CA 1
ATOM 572 C C . VAL A 1 73 ? 5.311 7.002 -1.939 1.00 49.12 73 VAL A C 1
ATOM 574 O O . VAL A 1 73 ? 5.905 7.566 -2.861 1.00 49.12 73 VAL A O 1
ATOM 577 N N . GLY A 1 74 ? 4.331 6.121 -2.161 1.00 46.72 74 GLY A N 1
ATOM 578 C CA . GLY A 1 74 ? 3.835 5.764 -3.489 1.00 46.72 74 GLY A CA 1
ATOM 579 C C . GLY A 1 74 ? 3.195 6.928 -4.256 1.00 46.72 74 GLY A C 1
ATOM 580 O O . GLY A 1 74 ? 3.319 6.979 -5.468 1.00 46.72 74 GLY A O 1
ATOM 581 N N . TYR A 1 75 ? 2.571 7.907 -3.595 1.00 36.50 75 TYR A N 1
ATOM 582 C CA . TYR A 1 75 ? 1.833 9.003 -4.245 1.00 36.50 75 TYR A CA 1
ATOM 583 C C . TYR A 1 75 ? 2.702 9.953 -5.085 1.00 36.50 75 TYR A C 1
ATOM 585 O O . TYR A 1 75 ? 2.183 10.633 -5.971 1.00 36.50 75 TYR A O 1
ATOM 593 N N . ARG A 1 76 ? 4.022 9.998 -4.852 1.00 43.91 76 ARG A N 1
ATOM 594 C CA . ARG A 1 76 ? 4.964 10.748 -5.707 1.00 43.91 76 ARG A CA 1
ATOM 595 C C . ARG A 1 76 ? 5.407 9.961 -6.946 1.00 43.91 76 ARG A C 1
ATOM 597 O O . ARG A 1 76 ? 5.956 10.553 -7.872 1.00 43.91 76 ARG A O 1
ATOM 604 N N . ILE A 1 77 ? 5.147 8.654 -6.982 1.00 46.62 77 ILE A N 1
ATOM 605 C CA . ILE A 1 77 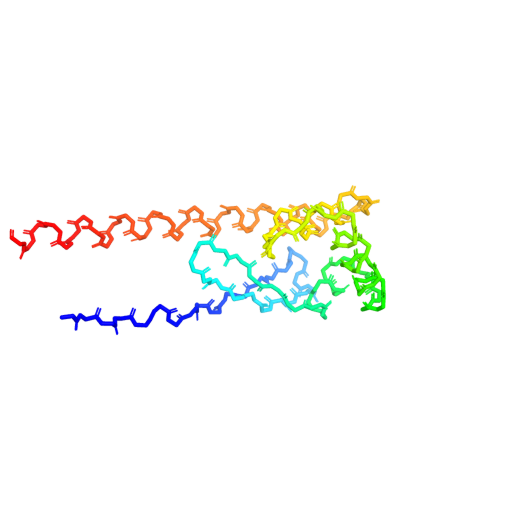? 5.419 7.759 -8.108 1.00 46.62 77 ILE A CA 1
ATOM 606 C C . ILE A 1 77 ? 4.063 7.391 -8.710 1.00 46.62 77 ILE A C 1
ATOM 608 O O . ILE A 1 77 ? 3.317 6.596 -8.153 1.00 46.62 77 ILE A O 1
ATOM 612 N N . ASN A 1 78 ? 3.706 7.989 -9.843 1.00 54.44 78 ASN A N 1
ATOM 613 C CA . ASN A 1 78 ? 2.410 7.799 -10.500 1.00 54.44 78 ASN A CA 1
ATOM 614 C C . ASN A 1 78 ? 2.267 6.360 -11.061 1.00 54.44 78 ASN A C 1
ATOM 616 O O . ASN A 1 78 ? 2.372 6.135 -12.264 1.00 54.44 78 ASN A O 1
ATOM 620 N N . SER A 1 79 ? 2.108 5.365 -10.181 1.00 68.44 79 SER A N 1
ATOM 621 C CA . SER A 1 79 ? 2.115 3.939 -10.505 1.00 68.44 79 SER A CA 1
ATOM 622 C C . SER A 1 79 ? 0.693 3.389 -10.545 1.00 68.44 79 SER A C 1
ATOM 624 O O . SER A 1 79 ? -0.046 3.392 -9.554 1.00 68.44 79 SER A O 1
ATOM 626 N N . SER A 1 80 ? 0.311 2.857 -11.708 1.00 77.44 80 SER A N 1
ATOM 627 C CA . SER A 1 80 ? -0.952 2.134 -11.893 1.00 77.44 80 SER A CA 1
ATOM 628 C C . SER A 1 80 ? -1.092 0.973 -10.893 1.00 77.44 80 SER A C 1
ATOM 630 O O . SER A 1 80 ? -2.167 0.788 -10.316 1.00 77.44 80 SER A O 1
ATOM 632 N N . ARG A 1 81 ? 0.008 0.257 -10.595 1.00 78.50 81 ARG A N 1
ATOM 633 C CA . ARG A 1 81 ? 0.027 -0.852 -9.622 1.00 78.50 81 ARG A CA 1
ATOM 634 C C . ARG A 1 81 ? -0.286 -0.385 -8.201 1.00 78.50 81 ARG A C 1
ATOM 636 O O . ARG A 1 81 ? -1.047 -1.049 -7.506 1.00 78.50 81 ARG A O 1
ATOM 643 N N . ALA A 1 82 ? 0.215 0.781 -7.788 1.00 76.75 82 ALA A N 1
ATOM 644 C CA . ALA A 1 82 ? -0.095 1.358 -6.477 1.00 76.75 82 ALA A CA 1
ATOM 645 C C . ALA A 1 82 ? -1.594 1.663 -6.323 1.00 76.75 82 ALA A C 1
ATOM 647 O O . ALA A 1 82 ? -2.198 1.402 -5.281 1.00 76.75 82 ALA A O 1
ATOM 648 N N . THR A 1 83 ? -2.218 2.170 -7.391 1.00 82.25 83 THR A N 1
ATOM 649 C CA . THR A 1 83 ? -3.661 2.444 -7.411 1.00 82.25 83 THR A CA 1
ATOM 650 C C . THR A 1 83 ? -4.482 1.157 -7.314 1.00 82.25 83 THR A C 1
ATOM 652 O O . THR A 1 83 ? -5.452 1.107 -6.555 1.00 82.25 83 THR A O 1
ATOM 655 N N . GLN A 1 84 ? -4.102 0.116 -8.059 1.00 85.12 84 GLN A N 1
ATOM 656 C CA . GLN A 1 84 ? -4.752 -1.199 -8.002 1.00 85.12 84 GLN A CA 1
ATOM 657 C C . GLN A 1 84 ? -4.617 -1.823 -6.610 1.00 85.12 84 GLN A C 1
ATOM 659 O O . GLN A 1 84 ? -5.621 -2.189 -5.996 1.00 85.12 84 GLN A O 1
ATOM 664 N N . PHE A 1 85 ? -3.403 -1.826 -6.058 1.00 84.38 85 PHE A N 1
ATOM 665 C CA . PHE A 1 85 ? -3.138 -2.326 -4.716 1.00 84.38 85 PHE A CA 1
ATOM 666 C C . PHE A 1 85 ? -3.962 -1.598 -3.655 1.00 84.38 85 PHE A C 1
ATOM 668 O O . PHE A 1 85 ? -4.559 -2.244 -2.802 1.00 84.38 85 PHE A O 1
ATOM 675 N N . ARG A 1 86 ? -4.094 -0.266 -3.733 1.00 82.75 86 ARG A N 1
ATOM 676 C CA . ARG A 1 86 ? -4.944 0.497 -2.806 1.00 82.75 86 ARG A CA 1
ATOM 677 C C . ARG A 1 86 ? -6.411 0.071 -2.876 1.00 82.75 86 ARG A C 1
ATOM 679 O O . ARG A 1 86 ? -7.059 -0.040 -1.833 1.00 82.75 86 ARG A O 1
ATOM 686 N N . LYS A 1 87 ? -6.948 -0.148 -4.083 1.00 85.62 87 LYS A N 1
ATOM 687 C CA . LYS A 1 87 ? -8.330 -0.625 -4.264 1.00 85.62 87 LYS A CA 1
ATOM 688 C C . LYS A 1 87 ? -8.513 -2.001 -3.628 1.00 85.62 87 LYS A C 1
ATOM 690 O O . LYS A 1 87 ? -9.441 -2.178 -2.843 1.00 85.62 87 LYS A O 1
ATOM 695 N N . TRP A 1 88 ? -7.598 -2.924 -3.913 1.00 88.88 88 TRP A N 1
ATOM 696 C CA . TRP A 1 88 ? -7.586 -4.265 -3.332 1.00 88.88 88 TRP A CA 1
ATOM 697 C C . TRP A 1 88 ? -7.471 -4.231 -1.802 1.00 88.88 88 TRP A C 1
ATOM 699 O O . TRP A 1 88 ? -8.314 -4.789 -1.106 1.00 88.88 88 TRP A O 1
ATOM 709 N N . ALA A 1 89 ? -6.497 -3.497 -1.263 1.00 84.94 89 ALA A N 1
ATOM 710 C CA . ALA A 1 89 ? -6.256 -3.367 0.171 1.00 84.94 89 ALA A CA 1
ATOM 711 C C . ALA A 1 89 ? -7.490 -2.815 0.899 1.00 84.94 89 ALA A C 1
ATOM 713 O O . ALA A 1 89 ? -7.911 -3.351 1.922 1.00 84.94 89 ALA A O 1
ATOM 714 N N . SER A 1 90 ? -8.130 -1.792 0.322 1.00 85.94 90 SER A N 1
ATOM 715 C CA . SER A 1 90 ? -9.376 -1.225 0.851 1.00 85.94 90 SER A CA 1
ATOM 716 C C . SER A 1 90 ? -10.517 -2.243 0.874 1.00 85.94 90 SER A C 1
ATOM 718 O O . SER A 1 90 ? -11.354 -2.203 1.774 1.00 85.94 90 SER A O 1
ATOM 720 N N . GLN A 1 91 ? -10.588 -3.136 -0.115 1.00 87.31 91 GLN A N 1
ATOM 721 C CA . GLN A 1 91 ? -11.586 -4.201 -0.148 1.00 87.31 91 GLN A CA 1
ATOM 722 C C . GLN A 1 91 ? -11.306 -5.256 0.929 1.00 87.31 91 GLN A C 1
ATOM 724 O O . GLN A 1 91 ? -12.207 -5.571 1.703 1.00 87.31 91 GLN A O 1
ATOM 729 N N . ILE A 1 92 ? -10.064 -5.736 1.032 1.00 85.31 92 ILE A N 1
ATOM 730 C CA . ILE A 1 92 ? -9.658 -6.724 2.042 1.00 85.31 92 ILE A CA 1
ATOM 731 C C . ILE A 1 92 ? -9.925 -6.211 3.458 1.00 85.31 92 ILE A C 1
ATOM 733 O O . ILE A 1 92 ? -10.515 -6.924 4.269 1.00 85.31 92 ILE A O 1
ATOM 737 N N . LEU A 1 93 ? -9.564 -4.958 3.749 1.00 84.12 93 LEU A N 1
ATOM 738 C CA . LEU A 1 93 ? -9.822 -4.349 5.055 1.00 84.12 93 LEU A CA 1
ATOM 739 C C . LEU A 1 93 ? -11.323 -4.270 5.361 1.00 84.12 93 LEU A C 1
ATOM 741 O O . LEU A 1 93 ? -11.743 -4.654 6.450 1.00 84.12 93 LEU A O 1
ATOM 745 N N . LYS A 1 94 ? -12.155 -3.855 4.395 1.00 86.00 94 LYS A N 1
ATOM 746 C CA . LYS A 1 94 ? -13.621 -3.849 4.560 1.00 86.00 94 LYS A CA 1
ATOM 747 C C . LYS A 1 94 ? -14.169 -5.244 4.847 1.00 86.00 94 LYS A C 1
ATOM 749 O O . LYS A 1 94 ? -14.997 -5.398 5.741 1.00 86.00 94 LYS A O 1
ATOM 754 N N . GLU A 1 95 ? -13.718 -6.256 4.112 1.00 84.62 95 GLU A N 1
ATOM 755 C CA . GLU A 1 95 ? -14.136 -7.640 4.337 1.00 84.62 95 GLU A CA 1
ATOM 756 C C . GLU A 1 95 ? -13.728 -8.136 5.727 1.00 84.62 95 GLU A C 1
ATOM 758 O O . GLU A 1 95 ? -14.522 -8.798 6.398 1.00 84.62 95 GLU A O 1
ATOM 763 N N . TYR A 1 96 ? -12.520 -7.797 6.179 1.00 83.00 96 TYR A N 1
ATOM 764 C CA . TYR A 1 96 ? -12.022 -8.182 7.495 1.00 83.00 96 TYR A CA 1
ATOM 765 C C . TYR A 1 96 ? -12.815 -7.521 8.623 1.00 83.00 96 TYR A C 1
ATOM 767 O O . TYR A 1 96 ? -13.214 -8.196 9.569 1.00 83.00 96 TYR A O 1
ATOM 775 N N . ILE A 1 97 ? -13.132 -6.234 8.478 1.00 81.88 97 ILE A N 1
ATOM 776 C CA . ILE A 1 97 ? -13.976 -5.486 9.415 1.00 81.88 97 ILE A CA 1
ATOM 777 C C . ILE A 1 97 ? -15.373 -6.121 9.497 1.00 81.88 97 ILE A C 1
ATOM 779 O O . ILE A 1 97 ? -15.867 -6.412 10.586 1.00 81.88 97 ILE A O 1
ATOM 783 N N . VAL A 1 98 ? -16.004 -6.415 8.354 1.00 81.25 98 VAL A N 1
ATOM 784 C CA . VAL A 1 98 ? -17.331 -7.058 8.312 1.00 81.25 98 VAL A CA 1
ATOM 785 C C . VAL A 1 98 ? -17.301 -8.449 8.954 1.00 81.25 98 VAL A C 1
ATOM 787 O O . VAL A 1 98 ? -18.194 -8.783 9.735 1.00 81.25 98 VAL A O 1
ATOM 790 N N . LYS A 1 99 ? -16.272 -9.258 8.669 1.00 78.62 99 LYS A N 1
ATOM 791 C CA . LYS A 1 99 ? -16.082 -10.576 9.298 1.00 78.62 99 LYS A CA 1
ATOM 792 C C . LYS A 1 99 ? -15.861 -10.450 10.807 1.00 78.62 99 LYS A C 1
ATOM 794 O O . LYS A 1 99 ? -16.461 -11.217 11.558 1.00 78.62 99 LYS A O 1
ATOM 799 N N . GLY A 1 100 ? -15.065 -9.477 11.249 1.00 73.00 100 GLY A N 1
ATOM 800 C CA . GLY A 1 100 ? -14.842 -9.162 12.661 1.00 73.00 100 GLY A CA 1
ATOM 801 C C . GLY A 1 100 ? -16.148 -8.836 13.386 1.00 73.00 100 GLY A C 1
ATOM 802 O O . GLY A 1 100 ? -16.475 -9.480 14.381 1.00 73.00 100 GLY A O 1
ATOM 803 N N . PHE A 1 101 ? -16.963 -7.938 12.824 1.00 70.12 101 PHE A N 1
ATOM 804 C CA . PHE A 1 101 ? -18.284 -7.611 13.370 1.00 70.12 101 PHE A CA 1
ATOM 805 C C . PHE A 1 101 ? -19.238 -8.811 13.400 1.00 70.12 101 PHE A C 1
ATOM 807 O O . PHE A 1 101 ? -19.956 -9.003 14.381 1.00 70.12 101 PHE A O 1
ATOM 814 N N . ALA A 1 102 ? -19.245 -9.640 12.353 1.00 68.19 102 ALA A N 1
ATOM 815 C CA . ALA A 1 102 ? -20.090 -10.832 12.297 1.00 68.19 102 ALA A CA 1
ATOM 816 C C . ALA A 1 102 ? -19.690 -11.893 13.341 1.00 68.19 102 ALA A C 1
ATOM 818 O O . ALA A 1 102 ? -20.553 -12.589 13.881 1.00 68.19 102 ALA A O 1
ATOM 819 N N . LEU A 1 103 ? -18.393 -12.032 13.632 1.00 64.81 103 LEU A N 1
ATOM 820 C CA . LEU A 1 103 ? -17.888 -12.913 14.689 1.00 64.81 103 LEU A CA 1
ATOM 821 C C . LEU A 1 103 ? -18.266 -12.388 16.082 1.00 64.81 103 LEU A C 1
ATOM 823 O O . LEU A 1 103 ? -18.714 -13.167 16.928 1.00 64.81 103 LEU A O 1
ATOM 827 N N . ASP A 1 104 ? -18.166 -11.077 16.296 1.00 68.06 104 ASP A N 1
ATOM 828 C CA . ASP A 1 104 ? -18.529 -10.437 17.562 1.00 68.06 104 ASP A CA 1
ATOM 829 C C . ASP A 1 104 ? -20.045 -10.458 17.837 1.00 68.06 104 ASP A C 1
ATOM 831 O O . ASP A 1 104 ? -20.460 -10.641 18.986 1.00 68.06 104 ASP A O 1
ATOM 835 N N . ASP A 1 105 ? -20.893 -10.335 16.810 1.00 69.12 105 ASP A N 1
ATOM 836 C CA . ASP A 1 105 ? -22.355 -10.464 16.949 1.00 69.12 105 ASP A CA 1
ATOM 837 C C . ASP A 1 105 ? -22.770 -11.894 17.332 1.00 69.12 105 ASP A C 1
ATOM 839 O O . ASP A 1 105 ? -23.552 -12.098 18.266 1.00 69.12 105 ASP A O 1
ATOM 843 N N . LYS A 1 106 ? -22.161 -12.906 16.694 1.00 66.50 106 LYS A N 1
ATOM 844 C CA . LYS A 1 106 ? -22.366 -14.317 17.062 1.00 66.50 106 LYS A CA 1
ATOM 845 C C . LYS A 1 106 ? -21.965 -14.584 18.509 1.00 66.50 106 LYS A C 1
ATOM 847 O O . LYS A 1 106 ? -22.670 -15.309 19.202 1.00 66.50 106 LYS A O 1
ATOM 852 N N . ARG A 1 107 ? -20.880 -13.974 18.992 1.00 60.56 107 ARG A N 1
ATOM 853 C CA . ARG A 1 107 ? -20.427 -14.122 20.382 1.00 60.56 107 ARG A CA 1
ATOM 854 C C . ARG A 1 107 ? -21.428 -13.552 21.393 1.00 60.56 107 ARG A C 1
ATOM 856 O O . ARG A 1 107 ? -21.641 -14.169 22.433 1.00 60.56 107 ARG A O 1
ATOM 863 N N . ARG A 1 108 ? -22.071 -12.420 21.083 1.00 58.19 108 ARG A N 1
ATOM 864 C CA . ARG A 1 108 ? -23.056 -11.770 21.969 1.00 58.19 108 ARG A CA 1
ATOM 865 C C . ARG A 1 108 ? -24.383 -12.517 22.093 1.00 58.19 108 ARG A C 1
ATOM 867 O O . ARG A 1 108 ? -25.060 -12.341 23.096 1.00 58.19 108 ARG A O 1
ATOM 874 N N . ARG A 1 109 ? -24.763 -13.341 21.112 1.00 60.47 109 ARG A N 1
ATOM 875 C CA . ARG A 1 109 ? -26.022 -14.111 21.162 1.00 60.47 109 ARG A CA 1
ATOM 876 C C . ARG A 1 109 ? -25.952 -15.411 21.969 1.00 60.47 109 ARG A C 1
ATOM 878 O O . ARG A 1 109 ? -27.001 -15.977 22.252 1.00 60.47 109 ARG A O 1
ATOM 885 N N . TYR A 1 110 ? -24.756 -15.869 22.336 1.00 55.31 110 TYR A N 1
ATOM 886 C CA . TYR A 1 110 ? -24.544 -17.064 23.165 1.00 55.31 110 TYR A CA 1
ATOM 887 C C . TYR A 1 110 ? -24.025 -16.738 24.581 1.00 55.31 110 TYR A C 1
ATOM 889 O O . TYR A 1 110 ? -23.497 -17.629 25.244 1.00 55.31 110 TYR A O 1
ATOM 897 N N . SER A 1 111 ? -24.130 -15.480 25.030 1.00 50.72 111 SER A N 1
ATOM 898 C CA . SER A 1 111 ? -23.775 -15.046 26.396 1.00 50.72 111 SER A CA 1
ATOM 899 C C . SER A 1 111 ? -25.013 -14.706 27.214 1.00 50.72 111 SER A C 1
ATOM 901 O O . SER A 1 111 ? -25.964 -14.160 26.614 1.00 50.72 111 SER A O 1
#

Secondary structure (DSSP, 8-state):
-------PEEEEEE-TTS--EEEEEEETTEEE--HHHHHHHHT--HHHHHHHHHHHHHTT--SS--HHHHHHHHTTS--HHHHHHHHHHHHHHHHHHHHHHHHHHHHHHT-

Foldseek 3Di:
DDPPPPQWDWDWDAFPVSPDIATWTHDPLATDGDLVSLCVLLVHDSVLSVVLVVVCVVVVVPPDPHPVSSLVSSVVRPDPSSVRVVVVSVVVSVVVVVVVVVVVVVVVVVD

Radius of gyration: 16.36 Å; chains: 1; bounding box: 44×31×45 Å